Protein AF-A0A5D6W5X7-F1 (afdb_monomer_lite)

Secondary structure (DSSP, 8-state):
--THHHHHHHHHHHHHHHHHHHHHHHHHHHHHHHHHHHHHHHHHHHHHHHHHHHHHHHHHHHHHTTTS-HHHHHHHHHHHHHHHHHHHHTSPPSS-SB----EEEEEETTEEEEEEEE-B-TTSHHHHHHHHHHHHHH---S--S----TT-EEEEEEE--HHHHTT-

Organism: NCBI:txid2593411

Foldseek 3Di:
DPVVVVVVVVVVVVVCVVCVVVVVVVVVVVVLVVLLVQLVVLVQVLQVVLQVVLLVLLVVLCVPPPPDDPVVSQVVSQVVSVVSVVVSQVDQGPNLQWHFPDWDWDADPSKIKIKTKIQGRCPDPSNVVVQVVCCVPVVDPPDDPPCPPPPTDIDMDIGDDPVCVVVD

Radius of gyration: 25.32 Å; chains: 1; bounding box: 66×37×82 Å

InterPro domains:
  IPR012495 TadE-like domain [PF07811] (10-52)

pLDDT: mean 79.17, std 13.44, range [45.59, 95.56]

Structure (mmCIF, N/CA/C/O backbone):
data_AF-A0A5D6W5X7-F1
#
_entry.id   AF-A0A5D6W5X7-F1
#
loop_
_atom_site.group_PDB
_atom_site.id
_atom_site.type_symbol
_atom_site.label_atom_id
_atom_site.label_alt_id
_atom_site.label_comp_id
_atom_site.label_asym_id
_atom_site.label_entity_id
_atom_site.label_seq_id
_atom_site.pdbx_PDB_ins_code
_atom_site.Cartn_x
_atom_site.Cartn_y
_atom_site.Cartn_z
_atom_site.occupancy
_atom_site.B_iso_or_equiv
_atom_site.auth_seq_id
_atom_site.auth_comp_id
_atom_site.auth_asym_id
_atom_site.auth_atom_id
_atom_site.pdbx_PDB_model_num
ATOM 1 N N . MET A 1 1 ? 39.838 -7.935 -49.935 1.00 52.22 1 MET A N 1
ATOM 2 C CA . MET A 1 1 ? 38.785 -8.685 -49.207 1.00 52.22 1 MET A CA 1
ATOM 3 C C . MET A 1 1 ? 38.850 -8.384 -47.698 1.00 52.22 1 MET A C 1
ATOM 5 O O . MET A 1 1 ? 38.740 -9.285 -46.878 1.00 52.22 1 MET A O 1
ATOM 9 N N . THR A 1 2 ? 39.046 -7.111 -47.325 1.00 58.22 2 THR A N 1
ATOM 10 C CA . THR A 1 2 ? 39.343 -6.694 -45.934 1.00 58.22 2 THR A CA 1
ATOM 11 C C . THR A 1 2 ? 38.291 -5.716 -45.398 1.00 58.22 2 THR A C 1
ATOM 13 O O . THR A 1 2 ? 38.004 -5.724 -44.207 1.00 58.22 2 THR A O 1
ATOM 16 N N . GLU A 1 3 ? 37.619 -4.968 -46.280 1.00 55.38 3 GLU A N 1
ATOM 17 C CA . GLU A 1 3 ? 36.552 -4.024 -45.914 1.00 55.38 3 GLU A CA 1
ATOM 18 C C . GLU A 1 3 ? 35.274 -4.697 -45.385 1.00 55.38 3 GLU A C 1
ATOM 20 O O . GLU A 1 3 ? 34.635 -4.184 -44.470 1.00 55.38 3 GLU A O 1
ATOM 25 N N . MET A 1 4 ? 34.937 -5.900 -45.867 1.00 57.34 4 MET A N 1
ATOM 26 C CA . MET A 1 4 ? 33.708 -6.605 -45.460 1.00 57.34 4 MET A CA 1
ATOM 27 C C . MET A 1 4 ? 33.692 -7.014 -43.973 1.00 57.34 4 MET A C 1
ATOM 29 O O . MET A 1 4 ? 32.626 -7.115 -43.373 1.00 57.34 4 MET A O 1
ATOM 33 N N . LYS A 1 5 ? 34.863 -7.224 -43.348 1.00 57.53 5 LYS A N 1
ATOM 34 C CA . LYS A 1 5 ? 34.962 -7.635 -41.932 1.00 57.53 5 LYS A CA 1
ATOM 35 C C . LYS A 1 5 ? 34.718 -6.488 -40.943 1.00 57.53 5 LYS A C 1
ATOM 37 O O . LYS A 1 5 ? 34.356 -6.752 -39.800 1.00 57.53 5 LYS A O 1
ATOM 42 N N . LEU A 1 6 ? 34.915 -5.231 -41.355 1.00 56.28 6 LEU A N 1
ATOM 43 C CA . LEU A 1 6 ? 34.723 -4.061 -40.487 1.00 56.28 6 LEU A CA 1
ATOM 44 C C . LEU A 1 6 ? 33.234 -3.724 -40.301 1.00 56.28 6 LEU A C 1
ATOM 46 O O . LEU A 1 6 ? 32.831 -3.362 -39.198 1.00 56.28 6 LEU A O 1
ATOM 50 N N . MET A 1 7 ? 32.404 -3.932 -41.330 1.00 58.28 7 MET A N 1
ATOM 51 C CA . MET A 1 7 ? 30.954 -3.692 -41.256 1.00 58.28 7 MET A CA 1
ATOM 52 C C . MET A 1 7 ? 30.219 -4.677 -40.329 1.00 58.28 7 MET A C 1
ATOM 54 O O . MET A 1 7 ? 29.287 -4.277 -39.635 1.00 58.28 7 MET A O 1
ATOM 58 N N . GLN A 1 8 ? 30.671 -5.934 -40.229 1.00 62.81 8 GLN A N 1
ATOM 59 C CA . GLN A 1 8 ? 30.061 -6.932 -39.333 1.00 62.81 8 GLN A CA 1
ATOM 60 C C . GLN A 1 8 ? 30.206 -6.592 -37.840 1.00 62.81 8 GLN A C 1
ATOM 62 O O . GLN A 1 8 ? 29.334 -6.936 -37.049 1.00 62.81 8 GLN A O 1
ATOM 67 N N . LYS A 1 9 ? 31.273 -5.886 -37.433 1.00 63.88 9 LYS A N 1
ATOM 68 C CA . LYS A 1 9 ? 31.479 -5.495 -36.024 1.00 63.88 9 LYS A CA 1
ATOM 69 C C . LYS A 1 9 ? 30.501 -4.412 -35.555 1.00 63.88 9 LYS A C 1
ATOM 71 O O . LYS A 1 9 ? 30.099 -4.427 -34.396 1.00 63.88 9 LYS A O 1
ATOM 76 N N . GLY A 1 10 ? 30.124 -3.485 -36.438 1.00 69.50 10 GLY A N 1
ATOM 77 C CA . GLY A 1 10 ? 29.128 -2.447 -36.142 1.00 69.50 10 GLY A CA 1
ATOM 78 C C . GLY A 1 10 ? 27.693 -2.974 -36.179 1.00 69.50 10 GLY A C 1
ATOM 79 O O . GLY A 1 10 ? 26.841 -2.492 -35.438 1.00 69.50 10 GLY A O 1
ATOM 80 N N . GLN A 1 11 ? 27.435 -4.008 -36.983 1.00 79.94 11 GLN A N 1
ATOM 81 C CA . GLN A 1 11 ? 26.106 -4.598 -37.136 1.00 79.94 11 GLN A CA 1
ATOM 82 C C . GLN A 1 11 ? 25.566 -5.189 -35.825 1.00 79.94 11 GLN A C 1
ATOM 84 O O . GLN A 1 11 ? 24.434 -4.893 -35.453 1.00 79.94 11 GLN A O 1
ATOM 89 N N . SER A 1 12 ? 26.378 -5.939 -35.071 1.00 80.69 12 SER A N 1
ATOM 90 C CA . SER A 1 12 ? 25.941 -6.496 -33.780 1.00 80.69 12 SER A CA 1
ATOM 91 C C . SER A 1 12 ? 25.607 -5.417 -32.744 1.00 80.69 12 SER A C 1
ATOM 93 O O . SER A 1 12 ? 24.735 -5.618 -31.902 1.00 80.69 12 SER A O 1
ATOM 95 N N . MET A 1 13 ? 26.265 -4.255 -32.809 1.00 84.75 13 MET A N 1
ATOM 96 C CA . MET A 1 13 ? 25.945 -3.119 -31.940 1.00 84.75 13 MET A CA 1
ATOM 97 C C . MET A 1 13 ? 24.583 -2.515 -32.301 1.00 84.75 13 MET A C 1
ATOM 99 O O . MET A 1 13 ? 23.803 -2.205 -31.407 1.00 84.75 13 MET A O 1
ATOM 103 N N . VAL A 1 14 ? 24.269 -2.415 -33.597 1.00 84.75 14 VAL A N 1
ATOM 104 C CA . VAL A 1 14 ? 22.966 -1.936 -34.085 1.00 84.75 14 VAL A CA 1
ATOM 105 C C . VAL A 1 14 ? 21.843 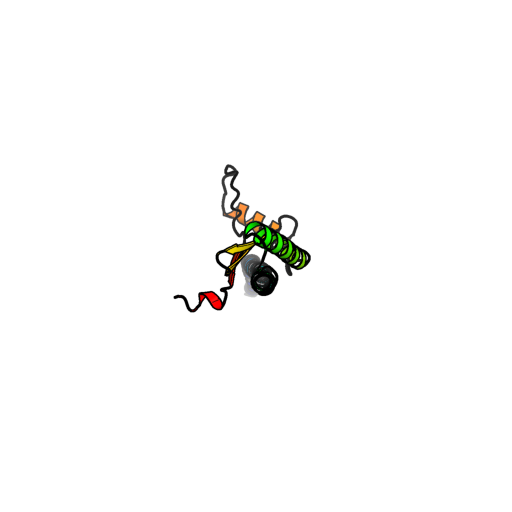-2.912 -33.720 1.00 84.75 14 VAL A C 1
ATOM 107 O O . VAL A 1 14 ? 20.807 -2.483 -33.218 1.00 84.75 14 VAL A O 1
ATOM 110 N N . GLU A 1 15 ? 22.054 -4.218 -33.897 1.00 85.62 15 GLU A N 1
ATOM 111 C CA . GLU A 1 15 ? 21.088 -5.253 -33.495 1.00 85.62 15 GLU A CA 1
ATOM 112 C C . GLU A 1 15 ? 20.827 -5.219 -31.979 1.00 85.62 15 GLU A C 1
ATOM 114 O O . GLU A 1 15 ? 19.678 -5.294 -31.535 1.00 85.62 15 GLU A O 1
ATOM 119 N N . PHE A 1 16 ? 21.873 -5.003 -31.173 1.00 87.69 16 PHE A N 1
ATOM 120 C CA . PHE A 1 16 ? 21.730 -4.829 -29.730 1.00 87.69 16 PHE A CA 1
ATOM 121 C C . PHE A 1 16 ? 20.989 -3.535 -29.359 1.00 87.69 16 PHE A C 1
ATOM 123 O O . PHE A 1 16 ? 20.153 -3.543 -28.460 1.00 87.69 16 PHE A O 1
ATOM 130 N N . SER A 1 17 ? 21.224 -2.421 -30.054 1.00 89.94 17 SER A N 1
ATOM 131 C CA . SER A 1 17 ? 20.498 -1.172 -29.790 1.00 89.94 17 SER A CA 1
ATOM 132 C C . SER A 1 17 ? 18.990 -1.293 -30.018 1.00 89.94 17 SER A C 1
ATOM 134 O O . SER A 1 17 ? 18.232 -0.581 -29.365 1.00 89.94 17 SER A O 1
ATOM 136 N N . VAL A 1 18 ? 18.546 -2.201 -30.893 1.00 90.00 18 VAL A N 1
ATOM 137 C CA . VAL A 1 18 ? 17.116 -2.465 -31.110 1.00 90.00 18 VAL A CA 1
ATOM 138 C C . VAL A 1 18 ? 16.526 -3.324 -29.989 1.00 90.00 18 VAL A C 1
ATOM 140 O O . VAL A 1 18 ? 15.417 -3.038 -29.545 1.00 90.00 18 VAL A O 1
ATOM 143 N N . ILE A 1 19 ? 17.244 -4.337 -29.486 1.00 92.81 19 ILE A N 1
ATOM 144 C CA . ILE A 1 19 ? 16.744 -5.197 -28.393 1.00 92.81 19 ILE A CA 1
ATOM 145 C C . ILE A 1 19 ? 16.808 -4.503 -27.023 1.00 92.81 19 ILE A C 1
ATOM 147 O O . ILE A 1 19 ? 15.965 -4.735 -26.156 1.00 92.81 19 ILE A O 1
ATOM 151 N N . PHE A 1 20 ? 17.795 -3.629 -26.829 1.00 91.94 20 PHE A N 1
ATOM 152 C CA . PHE A 1 20 ? 18.068 -2.949 -25.568 1.00 91.94 20 PHE A CA 1
ATOM 153 C C . PHE A 1 20 ? 16.871 -2.186 -24.966 1.00 91.94 20 PHE A C 1
ATOM 155 O O . PHE A 1 20 ? 16.610 -2.388 -23.780 1.00 91.94 20 PHE A O 1
ATOM 162 N N . PRO A 1 21 ? 16.094 -1.365 -25.705 1.00 91.69 21 PRO A N 1
ATOM 163 C CA . PRO A 1 21 ? 14.924 -0.690 -25.139 1.00 91.69 21 PRO A CA 1
ATOM 164 C C . PRO A 1 21 ? 13.850 -1.668 -24.647 1.00 91.69 21 PRO A C 1
ATOM 166 O O . PRO A 1 21 ? 13.241 -1.420 -23.609 1.00 91.69 21 PRO A O 1
ATOM 169 N N . PHE A 1 22 ? 13.649 -2.802 -25.326 1.00 91.44 22 PHE A N 1
ATOM 170 C CA . PHE A 1 22 ? 12.706 -3.834 -24.877 1.00 91.44 22 PHE A CA 1
ATOM 171 C C . PHE A 1 22 ? 13.206 -4.559 -23.630 1.00 91.44 22 PHE A C 1
ATOM 173 O O . PHE A 1 22 ? 12.431 -4.824 -22.712 1.00 91.44 22 PHE A O 1
ATOM 180 N N . PHE A 1 23 ? 14.508 -4.840 -23.567 1.00 93.12 23 PHE A N 1
ATOM 181 C CA . PHE A 1 23 ? 15.125 -5.400 -22.371 1.00 93.12 23 PHE A CA 1
ATOM 182 C C . PHE A 1 23 ? 14.987 -4.448 -21.176 1.00 93.12 23 PHE A C 1
ATOM 184 O O . PHE A 1 23 ? 14.582 -4.863 -20.093 1.00 93.12 23 PHE A O 1
ATOM 191 N N . LEU A 1 24 ? 15.255 -3.158 -21.379 1.00 93.75 24 LEU A N 1
ATOM 192 C CA . LEU A 1 24 ? 15.130 -2.148 -20.335 1.00 93.75 24 LEU A CA 1
ATOM 193 C C . LEU A 1 24 ? 13.671 -1.978 -19.892 1.00 93.75 24 LEU A C 1
ATOM 195 O O . LEU A 1 24 ? 13.408 -1.901 -18.695 1.00 93.75 24 LEU A O 1
ATOM 199 N N . PHE A 1 25 ? 12.720 -2.012 -20.828 1.00 90.75 25 PHE A N 1
ATOM 200 C CA . PHE A 1 25 ? 11.291 -2.043 -20.517 1.00 90.75 25 PHE A CA 1
ATOM 201 C C . PHE A 1 25 ? 10.920 -3.244 -19.635 1.00 90.75 25 PHE A C 1
ATOM 203 O O . PHE A 1 25 ? 10.226 -3.069 -18.637 1.00 90.75 25 PHE A O 1
ATOM 210 N N . LEU A 1 26 ? 11.424 -4.443 -19.946 1.00 93.62 26 LEU A N 1
ATOM 211 C CA . LEU A 1 26 ? 11.186 -5.644 -19.143 1.00 93.62 26 LEU A CA 1
ATOM 212 C C . LEU A 1 26 ? 11.749 -5.498 -17.719 1.00 93.62 26 LEU A C 1
ATOM 214 O O . LEU A 1 26 ? 11.056 -5.794 -16.747 1.00 93.62 26 LEU A O 1
ATOM 218 N N . VAL A 1 27 ? 12.987 -5.013 -17.586 1.00 95.56 27 VAL A N 1
ATOM 219 C CA . VAL A 1 27 ? 13.622 -4.794 -16.276 1.00 95.56 27 VAL A CA 1
ATOM 220 C C . VAL A 1 27 ? 12.834 -3.775 -15.452 1.00 95.56 27 VAL A C 1
ATOM 222 O O . VAL A 1 27 ? 12.563 -4.016 -14.275 1.00 95.56 27 VAL A O 1
ATOM 225 N N . LEU A 1 28 ? 12.415 -2.665 -16.067 1.00 92.31 28 LEU A N 1
ATOM 226 C CA . LEU A 1 28 ? 11.578 -1.669 -15.402 1.00 92.31 28 LEU A CA 1
ATOM 227 C C . LEU A 1 28 ? 10.225 -2.259 -15.002 1.00 92.31 28 LEU A C 1
ATOM 229 O O . LEU A 1 28 ? 9.811 -2.074 -13.864 1.00 92.31 28 LEU A O 1
ATOM 233 N N . ALA A 1 29 ? 9.561 -3.022 -15.869 1.00 90.62 29 ALA A N 1
ATOM 234 C CA . ALA A 1 29 ? 8.283 -3.649 -15.541 1.00 90.62 29 ALA A CA 1
ATOM 235 C C . ALA A 1 29 ? 8.386 -4.546 -14.294 1.00 90.62 29 ALA A C 1
ATOM 237 O O . ALA A 1 29 ? 7.558 -4.440 -13.388 1.00 90.62 29 ALA A O 1
ATOM 238 N N . VAL A 1 30 ? 9.436 -5.369 -14.199 1.00 94.81 30 VAL A N 1
ATOM 239 C CA . VAL A 1 30 ? 9.682 -6.215 -13.018 1.00 94.81 30 VAL A CA 1
ATOM 240 C C . VAL A 1 30 ? 9.981 -5.373 -11.773 1.00 94.81 30 VAL A C 1
ATOM 242 O O . VAL A 1 30 ? 9.482 -5.686 -10.691 1.00 94.81 30 VAL A O 1
ATOM 245 N N . ALA A 1 31 ? 10.753 -4.291 -11.903 1.00 93.81 31 ALA A N 1
ATOM 246 C CA . ALA A 1 31 ? 11.058 -3.400 -10.784 1.00 93.81 31 ALA A CA 1
ATOM 247 C C . ALA A 1 31 ? 9.799 -2.697 -10.247 1.00 93.81 31 ALA A C 1
ATOM 249 O O . ALA A 1 31 ? 9.540 -2.729 -9.045 1.00 93.81 31 ALA A O 1
ATOM 250 N N . TYR A 1 32 ? 8.973 -2.133 -11.132 1.00 91.19 32 TYR A N 1
ATOM 251 C CA . TYR A 1 32 ? 7.702 -1.498 -10.770 1.00 91.19 32 TYR A CA 1
ATOM 252 C C . TYR A 1 32 ? 6.728 -2.495 -10.139 1.00 91.19 32 TYR A C 1
ATOM 254 O O . TYR A 1 32 ? 6.098 -2.181 -9.130 1.00 91.19 32 TYR A O 1
ATOM 262 N N . PHE A 1 33 ? 6.649 -3.714 -10.679 1.00 91.12 33 PHE A N 1
ATOM 263 C CA . PHE A 1 33 ? 5.858 -4.780 -10.073 1.00 91.12 33 PHE A CA 1
ATOM 264 C C . PHE A 1 33 ? 6.360 -5.136 -8.668 1.00 91.12 33 PHE A C 1
ATOM 266 O O . PHE A 1 33 ? 5.558 -5.302 -7.754 1.00 91.12 33 PHE A O 1
ATOM 273 N N . SER A 1 34 ? 7.678 -5.194 -8.465 1.00 94.12 34 SER A N 1
ATOM 274 C CA . SER A 1 34 ? 8.273 -5.483 -7.154 1.00 94.12 34 SER A CA 1
ATOM 275 C C . SER A 1 34 ? 7.951 -4.399 -6.123 1.00 94.12 34 SER A C 1
ATOM 277 O O . SER A 1 34 ? 7.635 -4.726 -4.982 1.00 94.12 34 SER A O 1
ATOM 279 N N . PHE A 1 35 ? 7.972 -3.122 -6.518 1.00 93.31 35 PHE A N 1
ATOM 280 C CA . PHE A 1 35 ? 7.548 -2.014 -5.658 1.00 93.31 35 PHE A CA 1
ATOM 281 C C . PHE A 1 35 ? 6.063 -2.118 -5.296 1.00 93.31 35 PHE A C 1
ATOM 283 O O . PHE A 1 35 ? 5.718 -2.176 -4.118 1.00 93.31 35 PHE A O 1
ATOM 290 N N . ALA A 1 36 ? 5.192 -2.278 -6.295 1.00 91.06 36 ALA A N 1
ATOM 291 C CA . ALA A 1 36 ? 3.762 -2.475 -6.071 1.00 91.06 36 ALA A CA 1
ATOM 292 C C . ALA A 1 36 ? 3.477 -3.672 -5.139 1.00 91.06 36 ALA A C 1
ATOM 294 O O . ALA A 1 36 ? 2.604 -3.609 -4.271 1.00 91.06 36 ALA A O 1
ATOM 295 N N . PHE A 1 37 ? 4.240 -4.756 -5.292 1.00 92.81 37 PHE A N 1
ATOM 296 C CA . PHE A 1 37 ? 4.133 -5.945 -4.456 1.00 92.81 37 PHE A CA 1
ATOM 297 C C . PHE A 1 37 ? 4.638 -5.720 -3.022 1.00 92.81 37 PHE A C 1
ATOM 299 O O . PHE A 1 37 ? 4.057 -6.260 -2.080 1.00 92.81 37 PHE A O 1
ATOM 306 N N . ALA A 1 38 ? 5.675 -4.903 -2.822 1.00 93.44 38 ALA A N 1
ATOM 307 C CA . ALA A 1 38 ? 6.160 -4.546 -1.489 1.00 93.44 38 ALA A CA 1
ATOM 308 C C . ALA A 1 38 ? 5.090 -3.793 -0.680 1.00 93.44 38 ALA A C 1
ATOM 310 O O . ALA A 1 38 ? 4.824 -4.157 0.469 1.00 93.44 38 ALA A O 1
ATOM 311 N N . ASP A 1 39 ? 4.420 -2.814 -1.296 1.00 92.31 39 ASP A N 1
ATOM 312 C CA . ASP A 1 39 ? 3.294 -2.104 -0.675 1.00 92.31 39 ASP A CA 1
ATOM 313 C C . ASP A 1 39 ? 2.137 -3.066 -0.367 1.00 92.31 39 ASP A C 1
ATOM 315 O O . ASP A 1 39 ? 1.574 -3.030 0.727 1.00 92.31 39 ASP A O 1
ATOM 319 N N . TYR A 1 40 ? 1.817 -3.987 -1.284 1.00 91.94 40 TYR A N 1
ATOM 320 C CA . TYR A 1 40 ? 0.799 -5.020 -1.058 1.00 91.94 40 TYR A CA 1
ATOM 321 C C . TYR A 1 40 ? 1.105 -5.896 0.170 1.00 91.94 40 TYR A C 1
ATOM 323 O O . TYR A 1 40 ? 0.221 -6.148 1.000 1.00 91.94 40 TYR A O 1
ATOM 331 N N . LEU A 1 41 ? 2.355 -6.347 0.320 1.00 94.06 41 LEU A N 1
ATOM 332 C CA . LEU A 1 41 ? 2.779 -7.126 1.485 1.00 94.06 41 LEU A CA 1
ATOM 333 C C . LEU A 1 41 ? 2.657 -6.310 2.772 1.00 94.06 41 LEU A C 1
ATOM 335 O O . LEU A 1 41 ? 2.120 -6.809 3.761 1.00 94.06 41 LEU A O 1
ATOM 339 N N . GLN A 1 42 ? 3.095 -5.050 2.759 1.00 93.62 42 GLN A N 1
ATOM 340 C CA . GLN A 1 42 ? 2.987 -4.168 3.919 1.00 93.62 42 GLN A CA 1
ATOM 341 C C . GLN A 1 42 ? 1.528 -3.940 4.326 1.00 93.62 42 GLN A C 1
ATOM 343 O O . GLN A 1 42 ? 1.193 -4.092 5.500 1.00 93.62 42 GLN A O 1
ATOM 348 N N . LEU A 1 43 ? 0.641 -3.654 3.371 1.00 92.31 43 LEU A N 1
ATOM 349 C CA . LEU A 1 43 ? -0.794 -3.504 3.619 1.00 92.31 43 LEU A CA 1
ATOM 350 C C . LEU A 1 43 ? -1.408 -4.787 4.195 1.00 92.31 43 LEU A C 1
ATOM 352 O O . LEU A 1 43 ? -2.255 -4.726 5.086 1.00 92.31 43 LEU A O 1
ATOM 356 N N . THR A 1 44 ? -0.954 -5.955 3.734 1.00 92.69 44 THR A N 1
ATOM 357 C CA . THR A 1 44 ? -1.395 -7.256 4.259 1.00 92.69 44 THR A CA 1
ATOM 358 C C . THR A 1 44 ? -0.940 -7.459 5.704 1.00 92.69 44 THR A C 1
ATOM 360 O O . THR A 1 44 ? -1.728 -7.896 6.548 1.00 92.69 44 THR A O 1
ATOM 363 N N . TYR A 1 45 ? 0.307 -7.104 6.023 1.00 93.00 45 TYR A N 1
ATOM 364 C CA . TYR A 1 45 ? 0.804 -7.142 7.397 1.00 93.00 45 TYR A CA 1
ATOM 365 C C . TYR A 1 45 ? 0.030 -6.181 8.300 1.00 93.00 45 TYR A C 1
ATOM 367 O O . TYR A 1 45 ? -0.424 -6.602 9.361 1.00 93.00 45 TYR A O 1
ATOM 375 N N . ILE A 1 46 ? -0.229 -4.952 7.844 1.00 92.12 46 ILE A N 1
ATOM 376 C CA . ILE A 1 46 ? -1.060 -3.979 8.565 1.00 92.12 46 ILE A CA 1
ATOM 377 C C . ILE A 1 46 ? -2.469 -4.534 8.799 1.00 92.12 46 ILE A C 1
ATOM 379 O O . ILE A 1 46 ? -2.979 -4.445 9.916 1.00 92.12 46 ILE A O 1
ATOM 383 N N . ALA A 1 47 ? -3.104 -5.145 7.793 1.00 91.38 47 ALA A N 1
ATOM 384 C CA . ALA A 1 47 ? -4.439 -5.731 7.934 1.00 91.38 47 ALA A CA 1
ATOM 385 C C . ALA A 1 47 ? -4.483 -6.796 9.034 1.00 91.38 47 ALA A C 1
ATOM 387 O O . ALA A 1 47 ? -5.369 -6.788 9.886 1.00 91.38 47 ALA A O 1
ATOM 388 N N . ARG A 1 48 ? -3.506 -7.702 9.034 1.00 90.88 48 ARG A N 1
ATOM 389 C CA . ARG A 1 48 ? -3.421 -8.800 9.998 1.00 90.88 48 ARG A CA 1
ATOM 390 C C . ARG A 1 48 ? -3.064 -8.311 11.403 1.00 90.88 48 ARG A C 1
ATOM 392 O O . ARG A 1 48 ? -3.681 -8.745 12.375 1.00 90.88 48 ARG A O 1
ATOM 399 N N . ASP A 1 49 ? -2.094 -7.411 11.522 1.00 92.31 49 ASP A N 1
ATOM 400 C CA . ASP A 1 49 ? -1.624 -6.915 12.816 1.00 92.31 49 ASP A CA 1
ATOM 401 C C . ASP A 1 49 ? -2.692 -6.029 13.476 1.00 92.31 49 ASP A C 1
ATOM 403 O O . ASP A 1 49 ? -2.994 -6.196 14.660 1.00 92.31 49 ASP A O 1
ATOM 407 N N . SER A 1 50 ? -3.362 -5.179 12.691 1.00 90.56 50 SER A N 1
ATOM 408 C CA . SER A 1 50 ? -4.504 -4.394 13.167 1.00 90.56 50 SER A CA 1
ATOM 409 C C . SER A 1 50 ? -5.709 -5.258 13.538 1.00 90.56 50 SER A C 1
ATOM 411 O O . SER A 1 50 ? -6.374 -4.965 14.530 1.00 90.56 50 SER A O 1
ATOM 413 N N . ALA A 1 51 ? -5.973 -6.352 12.813 1.00 89.06 51 ALA A N 1
ATOM 414 C CA . ALA A 1 51 ? -7.019 -7.303 13.182 1.00 89.06 51 ALA A CA 1
ATOM 415 C C . ALA A 1 51 ? -6.729 -7.968 14.531 1.00 89.06 51 ALA A C 1
ATOM 417 O O . ALA A 1 51 ? -7.632 -8.095 15.358 1.00 89.06 51 ALA A O 1
ATOM 418 N N . ARG A 1 52 ? -5.468 -8.338 14.782 1.00 89.00 52 ARG A N 1
ATOM 419 C CA . ARG A 1 52 ? -5.031 -8.901 16.065 1.00 89.00 52 ARG A CA 1
ATOM 420 C C . ARG A 1 52 ? -5.203 -7.906 17.208 1.00 89.00 52 ARG A C 1
ATOM 422 O O . ARG A 1 52 ? -5.740 -8.270 18.252 1.00 89.00 52 ARG A O 1
ATOM 429 N N . GLU A 1 53 ? -4.786 -6.658 17.018 1.00 89.31 53 GLU A N 1
ATOM 430 C CA . GLU A 1 53 ? -4.966 -5.602 18.021 1.00 89.31 53 GLU A CA 1
ATOM 431 C C . GLU A 1 53 ? -6.463 -5.341 18.2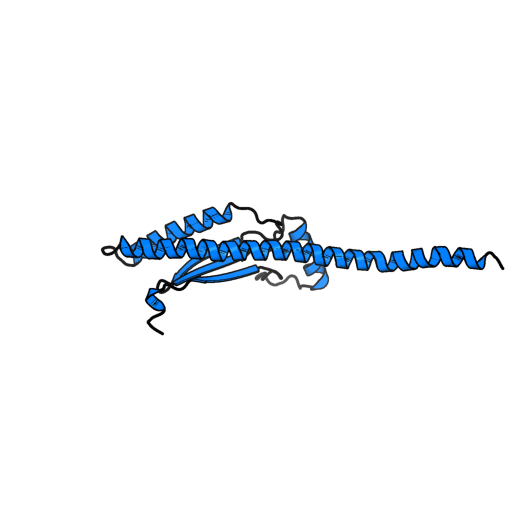87 1.00 89.31 53 GLU A C 1
ATOM 433 O O . GLU A 1 53 ? -6.902 -5.278 19.438 1.00 89.31 53 GLU A O 1
ATOM 438 N N . ALA A 1 54 ? -7.282 -5.305 17.234 1.00 86.75 54 ALA A N 1
ATOM 439 C CA . ALA A 1 54 ? -8.727 -5.134 17.336 1.00 86.75 54 ALA A CA 1
ATOM 440 C C . ALA A 1 54 ? -9.448 -6.325 18.003 1.00 86.75 54 ALA A C 1
ATOM 442 O O . ALA A 1 54 ? -10.431 -6.112 18.720 1.00 86.75 54 ALA A O 1
ATOM 443 N N . ALA A 1 55 ? -8.958 -7.556 17.833 1.00 84.56 55 ALA A N 1
ATOM 444 C CA . ALA A 1 55 ? -9.484 -8.740 18.518 1.00 84.56 55 ALA A CA 1
ATOM 445 C C . ALA A 1 55 ? -9.203 -8.704 20.032 1.00 84.56 55 ALA A C 1
ATOM 447 O O . ALA A 1 55 ? -10.058 -9.043 20.846 1.00 84.56 55 ALA A O 1
ATOM 448 N N . ILE A 1 56 ? -8.042 -8.200 20.453 1.00 84.19 56 ILE A N 1
ATOM 449 C CA . ILE A 1 56 ? -7.748 -8.003 21.884 1.00 84.19 56 ILE A CA 1
ATOM 450 C C . ILE A 1 56 ? -8.684 -6.938 22.484 1.00 84.19 56 ILE A C 1
ATOM 452 O O . ILE A 1 56 ? -9.188 -7.070 23.608 1.00 84.19 56 ILE A O 1
ATOM 456 N N . VAL A 1 57 ? -8.972 -5.881 21.720 1.00 82.31 57 VAL A N 1
ATOM 457 C CA . VAL A 1 57 ? -9.929 -4.843 22.119 1.00 82.31 57 VAL A CA 1
ATOM 458 C C . VAL A 1 57 ? -11.354 -5.389 22.238 1.00 82.31 57 VAL A C 1
ATOM 460 O O . VAL A 1 57 ? -12.056 -5.004 23.179 1.00 82.31 57 VAL A O 1
ATOM 463 N N . SER A 1 58 ? -11.796 -6.281 21.344 1.00 73.81 58 SER A N 1
ATOM 464 C CA . SER A 1 58 ? -13.139 -6.872 21.435 1.00 73.81 58 SER A CA 1
ATOM 465 C C . SER A 1 58 ? -13.283 -7.734 22.693 1.00 73.81 58 SER A C 1
ATOM 467 O O . SER A 1 58 ? -14.235 -7.535 23.451 1.00 73.81 58 SER A O 1
ATOM 469 N N . VAL A 1 59 ? -12.294 -8.583 22.995 1.00 69.94 59 VAL A N 1
ATOM 470 C CA . VAL A 1 59 ? -12.277 -9.441 24.195 1.00 69.94 59 VAL A CA 1
ATOM 471 C C . VAL A 1 59 ? -12.249 -8.618 25.487 1.00 69.94 59 VAL A C 1
ATOM 473 O O . VAL A 1 59 ? -13.086 -8.809 26.371 1.00 69.94 59 VAL A O 1
ATOM 476 N N . SER A 1 60 ? -11.339 -7.647 25.602 1.00 66.81 60 SER A N 1
ATOM 477 C CA . SER A 1 60 ? -11.234 -6.793 26.799 1.00 66.81 60 SER A CA 1
ATOM 478 C C . SER A 1 60 ? -12.477 -5.922 27.019 1.00 66.81 60 SER A C 1
ATOM 480 O O . SER A 1 60 ? -12.868 -5.648 28.158 1.00 66.81 60 SER A O 1
ATOM 482 N N . SER A 1 61 ? -13.140 -5.509 25.937 1.00 66.00 61 SER A N 1
ATOM 483 C CA . SER A 1 61 ? -14.384 -4.742 26.012 1.00 66.00 61 SER A CA 1
ATOM 484 C C . SER A 1 61 ? -15.593 -5.619 26.361 1.00 66.00 61 SER A C 1
ATOM 486 O O . SER A 1 61 ? -16.542 -5.094 26.937 1.00 66.00 61 SER A O 1
ATOM 488 N N . GLN A 1 62 ? -15.578 -6.930 26.085 1.00 63.41 62 GLN A N 1
ATOM 489 C CA . GLN A 1 62 ? -16.608 -7.854 26.584 1.00 63.41 62 GLN A CA 1
ATOM 490 C C . GLN A 1 62 ? -16.533 -8.022 28.109 1.00 63.41 62 GLN A C 1
ATOM 492 O O . GLN A 1 62 ? -17.562 -7.964 28.781 1.00 63.41 62 GLN A O 1
ATOM 497 N N . VAL A 1 63 ? -15.327 -8.193 28.664 1.00 62.03 63 VAL A N 1
ATOM 498 C CA . VAL A 1 63 ? -15.127 -8.438 30.107 1.00 62.03 63 VAL A CA 1
ATOM 499 C C . VAL A 1 63 ? -15.559 -7.234 30.954 1.00 62.03 63 VAL A C 1
ATOM 501 O O . VAL A 1 63 ? -16.235 -7.397 31.966 1.00 62.03 63 VAL A O 1
ATOM 504 N N . ASN A 1 64 ? -15.230 -6.016 30.515 1.00 62.50 64 ASN A N 1
ATOM 505 C CA . ASN A 1 64 ? -15.435 -4.795 31.304 1.00 62.50 64 ASN A CA 1
ATOM 506 C C . ASN A 1 64 ? -16.842 -4.177 31.197 1.00 62.50 64 ASN A C 1
ATOM 508 O O . ASN A 1 64 ? -17.159 -3.253 31.942 1.00 62.50 64 ASN A O 1
ATOM 512 N N . ASN A 1 65 ? -17.692 -4.645 30.275 1.00 60.88 65 ASN A N 1
ATOM 513 C CA . ASN A 1 65 ? -18.969 -3.993 29.957 1.00 60.88 65 ASN A CA 1
ATOM 514 C C . ASN A 1 65 ? -20.205 -4.854 30.247 1.00 60.88 65 ASN A C 1
ATOM 516 O O . ASN A 1 65 ? -21.234 -4.670 29.601 1.00 60.88 65 ASN A O 1
ATOM 520 N N . LYS A 1 66 ? -20.152 -5.781 31.211 1.00 60.84 66 LYS A N 1
ATOM 521 C CA . LYS A 1 66 ? -21.272 -6.700 31.503 1.00 60.84 66 LYS A CA 1
ATOM 522 C C . LYS A 1 66 ? -22.618 -5.992 31.777 1.00 60.84 66 LYS A C 1
ATOM 524 O O . LYS A 1 66 ? -23.662 -6.591 31.557 1.00 60.84 66 LYS A O 1
ATOM 529 N N . THR A 1 67 ? -22.593 -4.724 32.190 1.00 60.72 67 THR A N 1
ATOM 530 C CA . THR A 1 67 ? -23.756 -3.905 32.580 1.00 60.72 67 THR A CA 1
ATOM 531 C C . THR A 1 67 ? -24.220 -2.853 31.558 1.00 60.72 67 THR A C 1
ATOM 533 O O . THR A 1 67 ? -25.226 -2.199 31.816 1.00 60.72 67 THR A O 1
ATOM 536 N N . ARG A 1 68 ? -23.541 -2.664 30.414 1.00 64.31 68 ARG A N 1
ATOM 537 C CA . ARG A 1 68 ? -23.911 -1.642 29.402 1.00 64.31 68 ARG A CA 1
ATOM 538 C C . ARG A 1 68 ? -24.833 -2.194 28.306 1.00 64.31 68 ARG A C 1
ATOM 540 O O . ARG A 1 68 ? -24.775 -3.385 27.994 1.00 64.31 68 ARG A O 1
ATOM 547 N N . THR A 1 69 ? -25.641 -1.333 27.689 1.00 70.31 69 THR A N 1
ATOM 548 C CA . THR A 1 69 ? -26.450 -1.648 26.494 1.00 70.31 69 THR A CA 1
ATOM 549 C C . THR A 1 69 ? -25.559 -1.979 25.291 1.00 70.31 69 THR A C 1
ATOM 551 O O . THR A 1 69 ? -24.451 -1.456 25.153 1.00 70.31 69 THR A O 1
ATOM 554 N N . GLU A 1 70 ? -26.036 -2.841 24.386 1.00 71.81 70 GLU A N 1
ATOM 555 C CA . GLU A 1 70 ? -25.262 -3.298 23.214 1.00 71.81 70 GLU A CA 1
ATOM 556 C C . GLU A 1 70 ? -24.789 -2.149 22.306 1.00 71.81 70 GLU A C 1
ATOM 558 O O . GLU A 1 70 ? -23.672 -2.183 21.787 1.00 71.81 70 GLU A O 1
ATOM 563 N N . ASN A 1 71 ? -25.582 -1.080 22.200 1.00 72.62 71 ASN A N 1
ATOM 564 C CA . ASN A 1 71 ? -25.236 0.106 21.415 1.00 72.62 71 ASN A CA 1
ATOM 565 C C . ASN A 1 71 ? -24.038 0.875 22.000 1.00 72.62 71 ASN A C 1
ATOM 567 O O . ASN A 1 71 ? -23.152 1.299 21.259 1.00 72.62 71 ASN A O 1
ATOM 571 N N . GLU A 1 72 ? -23.964 1.015 23.326 1.00 73.62 72 GLU A N 1
ATOM 572 C CA . GLU A 1 72 ? -22.859 1.709 24.003 1.00 73.62 72 GLU A CA 1
ATOM 573 C C . GLU A 1 72 ? -21.561 0.900 23.924 1.00 73.62 72 GLU A C 1
ATOM 575 O O . GLU A 1 72 ? -20.481 1.450 23.692 1.00 73.62 72 GLU A O 1
ATOM 580 N N . LYS A 1 73 ? -21.668 -0.431 24.055 1.00 73.94 73 LYS A N 1
ATOM 581 C CA . LYS A 1 73 ? -20.543 -1.354 23.846 1.00 73.94 73 LYS A CA 1
ATOM 582 C C . LYS A 1 73 ? -19.983 -1.216 22.435 1.00 73.94 73 LYS A C 1
ATOM 584 O O . LYS A 1 73 ? -18.767 -1.168 22.264 1.00 73.94 73 LYS A O 1
ATOM 589 N N . GLN A 1 74 ? -20.862 -1.146 21.436 1.00 74.88 74 GLN A N 1
ATOM 590 C CA . GLN A 1 74 ? -20.469 -1.022 20.039 1.00 74.88 74 GLN A CA 1
ATOM 591 C C . GLN A 1 74 ? -19.766 0.310 19.756 1.00 74.88 74 GLN A C 1
ATOM 593 O O . GLN A 1 74 ? -18.678 0.307 19.184 1.00 74.88 74 GLN A O 1
ATOM 598 N N . GLN A 1 75 ? -20.313 1.428 20.236 1.00 78.19 75 GLN A N 1
ATOM 599 C CA . GLN A 1 75 ? -19.701 2.748 20.052 1.00 78.19 75 GLN A CA 1
ATOM 600 C C . GLN A 1 75 ? -18.314 2.851 20.704 1.00 78.19 75 GLN A C 1
ATOM 602 O O . GLN A 1 75 ? -17.376 3.370 20.096 1.00 78.19 75 GLN A O 1
ATOM 607 N N . ALA A 1 76 ? -18.144 2.304 21.913 1.00 77.44 76 ALA A N 1
ATOM 608 C CA . ALA A 1 76 ? -16.848 2.285 22.592 1.00 77.44 76 ALA A CA 1
ATOM 609 C C . ALA A 1 76 ? -15.801 1.425 21.854 1.00 77.44 76 ALA A C 1
ATOM 611 O O . ALA A 1 76 ? -14.618 1.774 21.836 1.00 77.44 76 ALA A O 1
ATOM 612 N N . ARG A 1 77 ? -16.220 0.318 21.221 1.00 78.38 77 ARG A N 1
ATOM 613 C CA . ARG A 1 77 ? -15.349 -0.514 20.370 1.00 78.38 77 ARG A CA 1
ATOM 614 C C . ARG A 1 77 ? -14.931 0.228 19.105 1.00 78.38 77 ARG A C 1
ATOM 616 O O . ARG A 1 77 ? -13.748 0.257 18.784 1.00 78.38 77 ARG A O 1
ATOM 623 N N . GLU A 1 78 ? -15.875 0.871 18.426 1.00 81.12 78 GLU A N 1
ATOM 624 C CA . GLU A 1 78 ? -15.611 1.622 17.196 1.00 81.12 78 GLU A CA 1
ATOM 625 C C . GLU A 1 78 ? -14.659 2.803 17.417 1.00 81.12 78 GLU A C 1
ATOM 627 O O . GLU A 1 78 ? -13.807 3.067 16.568 1.00 81.12 78 GLU A O 1
ATOM 632 N N . ALA A 1 79 ? -14.745 3.484 18.565 1.00 83.44 79 ALA A N 1
ATOM 633 C CA . ALA A 1 79 ? -13.797 4.537 18.929 1.00 83.44 79 ALA A CA 1
ATOM 634 C C . ALA A 1 79 ? -12.358 4.000 19.034 1.00 83.44 79 ALA A C 1
ATOM 636 O O . A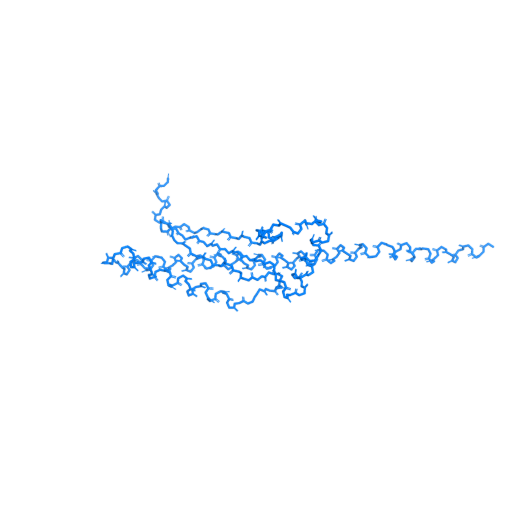LA A 1 79 ? -11.444 4.567 18.437 1.00 83.44 79 ALA A O 1
ATOM 637 N N . LYS A 1 80 ? -12.170 2.858 19.709 1.00 85.56 80 LYS A N 1
ATOM 638 C CA . LYS A 1 80 ? -10.862 2.191 19.810 1.00 85.56 80 LYS A CA 1
ATOM 639 C C . LYS A 1 80 ? -10.371 1.662 18.461 1.00 85.56 80 LYS A C 1
ATOM 641 O O . LYS A 1 80 ? -9.191 1.764 18.150 1.00 85.56 80 LYS A O 1
ATOM 646 N N . TYR A 1 81 ? -11.263 1.139 17.622 1.00 87.50 81 TYR A N 1
ATOM 647 C CA . TYR A 1 81 ? -10.906 0.709 16.267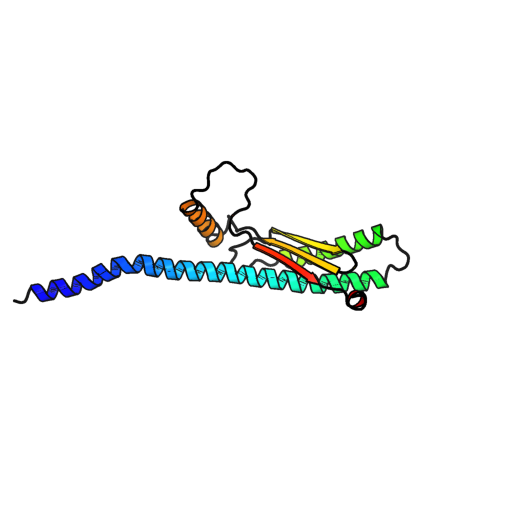 1.00 87.50 81 TYR A CA 1
ATOM 648 C C . TYR A 1 81 ? -10.421 1.867 15.398 1.00 87.50 81 TYR A C 1
ATOM 650 O O . TYR A 1 81 ? -9.447 1.706 14.669 1.00 87.50 81 TYR A O 1
ATOM 658 N N . LYS A 1 82 ? -11.036 3.051 15.507 1.00 87.06 82 LYS A N 1
ATOM 659 C CA . LYS A 1 82 ? -10.549 4.255 14.818 1.00 87.06 82 LYS A CA 1
ATOM 660 C C . LYS A 1 82 ? -9.152 4.662 15.286 1.00 87.06 82 LYS A C 1
ATOM 662 O O . LYS A 1 82 ? -8.345 5.074 14.458 1.00 87.06 82 LYS A O 1
ATOM 667 N N . GLU A 1 83 ? -8.851 4.527 16.575 1.00 87.31 83 GLU A N 1
ATOM 668 C CA . GLU A 1 83 ? -7.512 4.792 17.112 1.00 87.31 83 GLU A CA 1
ATOM 669 C C . GLU A 1 83 ? -6.463 3.844 16.514 1.00 87.31 83 GLU A C 1
ATOM 671 O O . GLU A 1 83 ? -5.434 4.303 16.017 1.00 87.31 83 GLU A O 1
ATOM 676 N N . ILE A 1 84 ? -6.770 2.542 16.454 1.00 86.88 84 ILE A N 1
ATOM 677 C CA . ILE A 1 84 ? -5.925 1.537 15.793 1.00 86.88 84 ILE A CA 1
ATOM 678 C C . ILE A 1 84 ? -5.724 1.902 14.318 1.00 86.88 84 ILE A C 1
ATOM 680 O O . ILE A 1 84 ? -4.592 1.940 13.841 1.00 86.88 84 ILE A O 1
ATOM 684 N N . CYS A 1 85 ? -6.794 2.244 13.592 1.00 86.50 85 CYS A N 1
ATOM 685 C CA . CYS A 1 85 ? -6.677 2.674 12.199 1.00 86.50 85 CYS A CA 1
ATOM 686 C C . CYS A 1 85 ? -5.733 3.873 12.041 1.00 86.50 85 CYS A C 1
ATOM 688 O O . CYS A 1 85 ? -4.880 3.872 11.158 1.00 86.50 85 CYS A O 1
ATOM 690 N N . ASN A 1 86 ? -5.865 4.888 12.897 1.00 87.56 86 ASN A N 1
ATOM 691 C CA . ASN A 1 86 ? -5.053 6.102 12.828 1.00 87.56 86 ASN A CA 1
ATOM 692 C C . ASN A 1 86 ? -3.575 5.837 13.138 1.00 87.56 86 ASN A C 1
ATOM 694 O O . ASN A 1 86 ? -2.710 6.453 12.516 1.00 87.56 86 ASN A O 1
ATOM 698 N N . LYS A 1 87 ? -3.285 4.906 14.054 1.00 90.06 87 LYS A N 1
ATOM 699 C CA . LYS A 1 87 ? -1.923 4.462 14.375 1.00 90.06 87 LYS A CA 1
ATOM 700 C C . LYS A 1 87 ? -1.220 3.914 13.132 1.00 90.06 87 LYS A C 1
ATOM 702 O O . LYS A 1 87 ? -0.158 4.408 12.780 1.00 90.06 87 LYS A O 1
ATOM 707 N N . TYR A 1 88 ? -1.848 2.971 12.431 1.00 86.25 88 TYR A N 1
ATOM 708 C CA . TYR A 1 88 ? -1.262 2.347 11.239 1.00 86.25 88 TYR A CA 1
ATOM 709 C C . TYR A 1 88 ? -1.304 3.237 9.986 1.00 86.25 88 TYR A C 1
ATOM 711 O O . TYR A 1 88 ? -0.471 3.077 9.103 1.00 86.25 88 TYR A O 1
ATOM 719 N N . LYS A 1 89 ? -2.239 4.195 9.890 1.00 83.69 89 LYS A N 1
ATOM 720 C CA . LYS A 1 89 ? -2.278 5.171 8.781 1.00 83.69 89 LYS A CA 1
ATOM 721 C C . LYS A 1 89 ? -1.138 6.188 8.810 1.00 83.69 89 LYS A C 1
ATOM 723 O O . LYS A 1 89 ? -0.897 6.843 7.800 1.00 83.69 89 LYS A O 1
ATOM 728 N N . LYS A 1 90 ? -0.497 6.383 9.964 1.00 78.19 90 LYS A N 1
ATOM 729 C CA . LYS A 1 90 ? 0.614 7.331 10.105 1.00 78.19 90 LYS A CA 1
ATOM 730 C C . LYS A 1 90 ? 1.879 6.835 9.402 1.00 78.19 90 LYS A C 1
ATOM 732 O O . LYS A 1 90 ? 2.705 7.652 8.996 1.00 78.19 90 LYS A O 1
ATOM 737 N N . ASP A 1 91 ? 2.010 5.523 9.248 1.00 76.25 91 ASP A N 1
ATOM 738 C CA . ASP A 1 91 ? 3.158 4.914 8.598 1.00 76.25 91 ASP A CA 1
ATOM 739 C C . ASP A 1 91 ? 3.018 5.050 7.079 1.00 76.25 91 ASP A C 1
ATOM 741 O O . ASP A 1 91 ? 2.000 4.689 6.487 1.00 76.25 91 ASP A O 1
ATOM 745 N N . SER A 1 92 ? 4.044 5.614 6.440 1.00 78.19 92 SER A N 1
ATOM 746 C CA . SER A 1 92 ? 4.110 5.667 4.979 1.00 78.19 92 SER A CA 1
ATOM 747 C C . SER A 1 92 ? 4.379 4.272 4.416 1.00 78.19 92 SER A C 1
ATOM 749 O O . SER A 1 92 ? 5.059 3.452 5.044 1.00 78.19 92 SER A O 1
ATOM 751 N N . LEU A 1 93 ? 3.842 4.002 3.226 1.00 85.19 93 LEU A N 1
ATOM 752 C CA . LEU A 1 93 ? 4.133 2.758 2.525 1.00 85.19 93 LEU A CA 1
ATOM 753 C C . LEU A 1 93 ? 5.568 2.779 1.981 1.00 85.19 93 LEU A C 1
ATOM 755 O O . LEU A 1 93 ? 6.110 3.843 1.688 1.00 85.19 93 LEU A O 1
ATOM 759 N N . ILE A 1 94 ? 6.192 1.605 1.888 1.00 86.69 94 ILE A N 1
ATOM 760 C CA . ILE A 1 94 ? 7.620 1.446 1.573 1.00 86.69 94 ILE A CA 1
ATOM 761 C C . ILE A 1 94 ? 7.976 2.053 0.217 1.00 86.69 94 ILE A C 1
ATOM 763 O O . ILE A 1 94 ? 9.006 2.713 0.093 1.00 86.69 94 ILE A O 1
ATOM 767 N N . SER A 1 95 ? 7.161 1.791 -0.803 1.00 85.12 95 SER A N 1
ATOM 768 C CA . SER A 1 95 ? 7.445 2.208 -2.176 1.00 85.12 95 SER A CA 1
ATOM 769 C C . SER A 1 95 ? 6.555 3.345 -2.668 1.00 85.12 95 SER A C 1
ATOM 771 O O . SER A 1 95 ? 6.816 3.892 -3.736 1.00 85.12 95 SER A O 1
ATOM 773 N N . ASP A 1 96 ? 5.543 3.731 -1.884 1.00 87.56 96 ASP A N 1
ATOM 774 C CA . ASP A 1 96 ? 4.627 4.836 -2.187 1.00 87.56 96 ASP A CA 1
ATOM 775 C C . ASP A 1 96 ? 3.948 4.695 -3.566 1.00 87.56 96 ASP A C 1
ATOM 777 O O . ASP A 1 96 ? 3.609 5.677 -4.227 1.00 87.56 96 ASP A O 1
ATOM 781 N N . VAL A 1 97 ? 3.780 3.455 -4.038 1.00 88.38 97 VAL A N 1
ATOM 782 C CA . VAL A 1 97 ? 3.036 3.136 -5.264 1.00 88.38 97 VAL A CA 1
ATOM 783 C C . VAL A 1 97 ? 1.545 3.283 -4.999 1.00 88.38 97 VAL A C 1
ATOM 785 O O . VAL A 1 97 ? 0.801 3.776 -5.850 1.00 88.38 97 VAL A O 1
ATOM 788 N N . TYR A 1 98 ? 1.119 2.891 -3.802 1.00 89.06 98 TYR A N 1
ATOM 789 C CA . TYR A 1 98 ? -0.250 3.016 -3.326 1.00 89.06 98 TYR A CA 1
ATOM 790 C C . TYR A 1 98 ? -0.351 4.050 -2.210 1.00 89.06 98 TYR A C 1
ATOM 792 O O . TYR A 1 98 ? 0.638 4.449 -1.603 1.00 89.06 98 TYR A O 1
ATOM 800 N N . THR A 1 99 ? -1.574 4.482 -1.919 1.00 87.12 99 THR A N 1
ATOM 801 C CA . THR A 1 99 ? -1.880 5.255 -0.712 1.00 87.12 99 THR A CA 1
ATOM 802 C C . THR A 1 99 ? -2.745 4.440 0.231 1.00 87.12 99 THR A C 1
ATOM 804 O O . THR A 1 99 ? -3.564 3.626 -0.194 1.00 87.12 99 THR A O 1
ATOM 807 N N . MET A 1 100 ? -2.595 4.681 1.533 1.00 82.94 100 MET A N 1
ATOM 808 C CA . MET A 1 100 ? -3.466 4.093 2.545 1.00 82.94 100 MET A CA 1
ATOM 809 C C . MET A 1 100 ? -4.847 4.766 2.487 1.00 82.94 100 MET A C 1
ATOM 811 O O . MET A 1 100 ? -5.094 5.773 3.154 1.00 82.94 100 MET A O 1
ATOM 815 N N . GLY A 1 101 ? -5.739 4.232 1.655 1.00 83.62 101 GLY A N 1
ATOM 816 C CA . GLY A 1 101 ? -7.072 4.779 1.429 1.00 83.62 101 GLY A CA 1
ATOM 817 C C . GLY A 1 101 ? -8.062 4.435 2.545 1.00 83.62 101 GLY A C 1
ATOM 818 O O . GLY A 1 101 ? -7.899 4.780 3.728 1.00 83.62 101 GLY A O 1
ATOM 819 N N . ASP A 1 102 ? -9.145 3.775 2.152 1.00 85.06 102 ASP A N 1
ATOM 820 C CA . ASP A 1 102 ? -10.252 3.426 3.029 1.00 85.06 102 ASP A CA 1
ATOM 821 C C . ASP A 1 102 ? -9.877 2.223 3.908 1.00 85.06 102 ASP A C 1
ATOM 823 O O . ASP A 1 102 ? -9.952 1.068 3.498 1.00 85.06 102 ASP A O 1
ATOM 827 N N . PHE A 1 103 ? -9.475 2.502 5.148 1.00 87.62 103 PHE A N 1
ATOM 828 C CA . PHE A 1 103 ? -9.167 1.489 6.156 1.00 87.62 103 PHE A CA 1
ATOM 829 C C . PHE A 1 103 ? -10.255 1.473 7.229 1.00 87.62 103 PHE A C 1
ATOM 831 O O . PHE A 1 103 ? -10.443 2.449 7.962 1.00 87.62 103 PHE A O 1
ATOM 838 N N . LYS A 1 104 ? -10.992 0.362 7.296 1.00 88.25 104 LYS A N 1
ATOM 839 C CA . LYS A 1 104 ? -12.124 0.164 8.201 1.00 88.25 104 LYS A CA 1
ATOM 840 C C . LYS A 1 104 ? -11.990 -1.172 8.925 1.00 88.25 104 LYS A C 1
ATOM 842 O O . LYS A 1 104 ? -11.747 -2.205 8.304 1.00 88.25 104 LYS A O 1
ATOM 847 N N . ILE A 1 105 ? -12.205 -1.140 10.235 1.00 86.38 105 ILE A N 1
ATOM 848 C CA . ILE A 1 105 ? -12.318 -2.326 11.084 1.00 86.38 105 ILE A CA 1
ATOM 849 C C . ILE A 1 105 ? -13.768 -2.402 11.550 1.00 86.38 105 ILE A C 1
ATOM 851 O O . ILE A 1 105 ? -14.309 -1.442 12.097 1.00 86.38 105 ILE A O 1
ATOM 855 N N . THR A 1 106 ? -14.402 -3.540 11.309 1.00 83.44 106 THR A N 1
ATOM 856 C CA . THR A 1 106 ? -15.785 -3.821 11.700 1.00 83.44 106 THR A CA 1
ATOM 857 C C . THR A 1 106 ? -15.805 -5.073 12.557 1.00 83.44 106 THR A C 1
ATOM 859 O O . THR A 1 106 ? -15.065 -6.013 12.275 1.00 83.44 106 THR A O 1
ATOM 862 N N . SER A 1 107 ? -16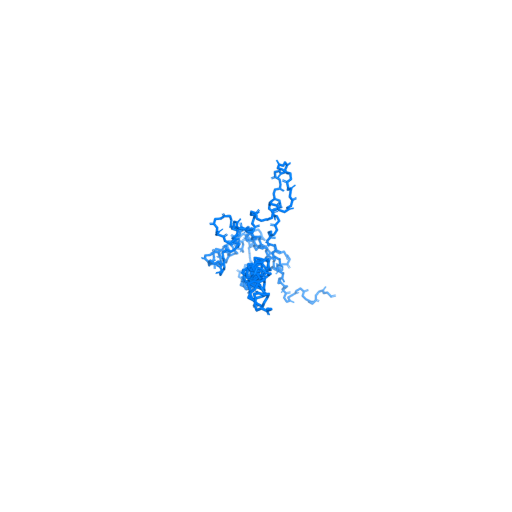.641 -5.098 13.594 1.00 77.75 107 SER A N 1
ATOM 863 C CA . SER A 1 107 ? -16.907 -6.328 14.338 1.00 77.75 107 SER A CA 1
ATOM 864 C C . SER A 1 107 ? -18.312 -6.814 14.020 1.00 77.75 107 SER A C 1
ATOM 866 O O . SER A 1 107 ? -19.259 -6.027 14.063 1.00 77.75 107 SER A O 1
ATOM 868 N N . LYS A 1 108 ? -18.432 -8.093 13.668 1.00 72.81 108 LYS A N 1
ATOM 869 C CA . LYS A 1 108 ? -19.707 -8.767 13.431 1.00 72.81 108 LYS A CA 1
ATOM 870 C C . LYS A 1 108 ? -19.660 -10.101 14.164 1.00 72.81 108 LYS A C 1
ATOM 872 O O . LYS A 1 108 ? -18.748 -10.877 13.914 1.00 72.81 108 LYS A O 1
ATOM 877 N N . ASP A 1 109 ? -20.621 -10.336 15.053 1.00 67.06 109 ASP A N 1
ATOM 878 C CA . ASP A 1 109 ? -20.747 -11.588 15.814 1.00 67.06 109 ASP A CA 1
ATOM 879 C C . ASP A 1 109 ? -19.460 -11.970 16.574 1.00 67.06 109 ASP A C 1
ATOM 881 O O . ASP A 1 109 ? -19.034 -13.117 16.559 1.00 67.06 109 ASP A O 1
ATOM 885 N N . ASP A 1 110 ? -18.817 -10.986 17.213 1.00 70.12 110 ASP A N 1
ATOM 886 C CA . ASP A 1 110 ? -17.508 -11.077 17.884 1.00 70.12 110 ASP A CA 1
ATOM 887 C C . ASP A 1 110 ? -16.288 -11.372 16.988 1.00 70.12 110 ASP A C 1
ATOM 889 O O . ASP A 1 110 ? -15.153 -11.260 17.460 1.00 70.12 110 ASP A O 1
ATOM 893 N N . ASP A 1 111 ? -16.484 -11.653 15.701 1.00 79.50 111 ASP A N 1
ATOM 894 C CA . ASP A 1 111 ? -15.398 -11.699 14.727 1.00 79.50 111 ASP A CA 1
ATOM 895 C C . ASP A 1 111 ? -14.951 -10.277 14.368 1.00 79.50 111 ASP A C 1
ATOM 897 O O . ASP A 1 111 ? -15.737 -9.320 14.371 1.00 79.50 111 ASP A O 1
ATOM 901 N N . VAL A 1 112 ? -13.673 -10.135 14.021 1.00 84.12 112 VAL A N 1
ATOM 902 C CA . VAL A 1 112 ? -13.090 -8.871 13.563 1.00 84.12 112 VAL A CA 1
ATOM 903 C C . VAL A 1 112 ? -12.818 -8.966 12.070 1.00 84.12 112 VAL A C 1
ATOM 905 O O . VAL A 1 112 ? -12.079 -9.836 11.619 1.00 84.12 112 VAL A O 1
ATOM 908 N N . LEU A 1 113 ? -13.399 -8.052 11.297 1.00 86.88 113 LEU A N 1
ATOM 909 C CA . LEU A 1 113 ? -13.182 -7.918 9.863 1.00 86.88 113 LEU A CA 1
ATOM 910 C C . LEU A 1 113 ? -12.481 -6.594 9.574 1.00 86.88 113 LEU A C 1
ATOM 912 O O . LEU A 1 113 ? -13.024 -5.516 9.822 1.00 86.88 113 LEU A O 1
ATOM 916 N N . VAL A 1 114 ? -11.293 -6.695 8.997 1.00 88.75 114 VAL A N 1
ATOM 917 C CA . VAL A 1 114 ? -10.489 -5.575 8.527 1.00 88.75 114 VAL A CA 1
ATOM 918 C C . VAL A 1 114 ? -10.617 -5.470 7.016 1.00 88.75 114 VAL A C 1
ATOM 920 O O . VAL A 1 114 ? -10.417 -6.454 6.306 1.00 88.75 114 VAL A O 1
ATOM 923 N N . LYS A 1 115 ? -10.944 -4.275 6.525 1.00 90.94 115 LYS A N 1
ATOM 924 C CA . LYS A 1 115 ? -10.959 -3.931 5.102 1.00 90.94 115 LYS A CA 1
ATOM 925 C C . LYS A 1 115 ? -10.015 -2.767 4.857 1.00 90.94 115 LYS A C 1
ATOM 927 O O . LYS A 1 115 ? -10.160 -1.722 5.491 1.00 90.94 115 LYS A O 1
ATOM 932 N N . ILE A 1 116 ? -9.084 -2.952 3.932 1.00 89.62 116 ILE A N 1
ATOM 933 C CA . ILE A 1 116 ? -8.173 -1.910 3.467 1.00 89.62 116 ILE A CA 1
ATOM 934 C C . ILE A 1 116 ? -8.354 -1.777 1.962 1.00 89.62 116 ILE A C 1
ATOM 936 O O . ILE A 1 116 ? -8.122 -2.728 1.219 1.00 89.62 116 ILE A O 1
ATOM 940 N N . ASN A 1 117 ? -8.779 -0.597 1.532 1.00 89.69 117 ASN A N 1
ATOM 941 C CA . ASN A 1 117 ? -8.739 -0.167 0.147 1.00 89.69 117 ASN A CA 1
ATOM 942 C C . ASN A 1 117 ? -7.559 0.796 -0.012 1.00 89.69 117 ASN A C 1
ATOM 944 O O . ASN A 1 117 ? -7.477 1.800 0.698 1.00 89.69 117 ASN A O 1
ATOM 948 N N . ALA A 1 118 ? -6.640 0.462 -0.908 1.00 88.94 118 ALA A N 1
ATOM 949 C CA . ALA A 1 118 ? -5.447 1.240 -1.180 1.00 88.94 118 ALA A CA 1
ATOM 950 C C . ALA A 1 118 ? -5.393 1.574 -2.678 1.00 88.94 118 ALA A C 1
ATOM 952 O O . ALA A 1 118 ? -5.032 0.707 -3.481 1.00 88.94 118 ALA A O 1
ATOM 953 N N . PRO A 1 119 ? -5.787 2.799 -3.068 1.00 88.25 119 PRO A N 1
ATOM 954 C CA . PRO A 1 119 ? -5.728 3.223 -4.455 1.00 88.25 119 PRO A CA 1
ATOM 955 C C . PRO A 1 119 ? -4.308 3.628 -4.853 1.00 88.25 119 PRO A C 1
ATOM 957 O O . PRO A 1 119 ? -3.490 3.994 -3.999 1.00 88.25 119 PRO A O 1
ATOM 960 N N . LEU A 1 120 ? -4.027 3.598 -6.159 1.00 86.00 120 LEU A N 1
ATOM 961 C CA . LEU A 1 120 ? -2.756 4.082 -6.711 1.00 86.00 120 LEU A CA 1
ATOM 962 C C . LEU A 1 120 ? -2.464 5.523 -6.268 1.00 86.00 120 LEU A C 1
ATOM 964 O O . LEU A 1 120 ? -3.338 6.398 -6.293 1.00 86.00 120 LEU A O 1
ATOM 968 N N . ASN A 1 121 ? -1.212 5.783 -5.893 1.00 87.12 121 ASN A N 1
ATOM 969 C CA . ASN A 1 121 ? -0.762 7.114 -5.520 1.00 87.12 121 ASN A CA 1
ATOM 970 C C . ASN A 1 121 ? -0.499 7.973 -6.765 1.00 87.12 121 ASN A C 1
ATOM 972 O O . ASN A 1 121 ? 0.592 7.964 -7.330 1.00 87.12 121 ASN A O 1
ATOM 976 N N . GLU A 1 122 ? -1.486 8.779 -7.159 1.00 82.88 122 GLU A N 1
ATOM 977 C CA . GLU A 1 122 ? -1.361 9.714 -8.290 1.00 82.88 122 GLU A CA 1
ATOM 978 C C . GLU A 1 122 ? -0.318 10.823 -8.065 1.00 82.88 122 GLU A C 1
ATOM 980 O O . GLU A 1 122 ? 0.099 11.471 -9.022 1.00 82.88 122 GLU A O 1
ATOM 985 N N . LYS A 1 123 ? 0.116 11.060 -6.820 1.00 84.50 123 LYS A N 1
ATOM 986 C CA . LYS A 1 123 ? 1.137 12.069 -6.495 1.00 84.50 123 LYS A CA 1
ATOM 987 C C . LYS A 1 123 ? 2.558 11.512 -6.555 1.00 84.50 123 LYS A C 1
ATOM 989 O O . LYS A 1 123 ? 3.497 12.286 -6.723 1.00 84.50 123 LYS A O 1
ATOM 994 N N . SER A 1 124 ? 2.720 10.199 -6.401 1.00 86.50 124 SER A N 1
ATOM 995 C CA . SER A 1 124 ? 4.017 9.529 -6.486 1.00 86.50 124 SER A CA 1
ATOM 996 C C . SER A 1 124 ? 4.411 9.301 -7.940 1.00 86.50 124 SER A C 1
ATOM 998 O O . SER A 1 124 ? 3.570 9.031 -8.799 1.00 86.50 124 SER A O 1
ATOM 1000 N N . VAL A 1 125 ? 5.715 9.361 -8.220 1.00 87.94 125 VAL A N 1
ATOM 1001 C CA . VAL A 1 125 ? 6.260 9.075 -9.555 1.00 87.94 125 VAL A CA 1
ATOM 1002 C C . VAL A 1 125 ? 5.898 7.655 -9.988 1.00 87.94 125 VAL A C 1
ATOM 1004 O O . VAL A 1 125 ? 5.507 7.448 -11.138 1.00 87.94 125 VAL A O 1
ATOM 1007 N N . LEU A 1 126 ? 5.978 6.684 -9.072 1.00 86.88 126 LEU A N 1
ATOM 1008 C CA . LEU A 1 126 ? 5.723 5.285 -9.401 1.00 86.88 126 LEU A CA 1
ATOM 1009 C C . LEU A 1 126 ? 4.235 5.037 -9.680 1.00 86.88 126 LEU A C 1
ATOM 1011 O O . LEU A 1 126 ? 3.893 4.471 -10.720 1.00 86.88 126 LEU A O 1
ATOM 1015 N N . GLY A 1 127 ? 3.354 5.524 -8.800 1.00 85.19 127 GLY A N 1
ATOM 1016 C CA . GLY A 1 127 ? 1.905 5.386 -8.960 1.00 85.19 127 GLY A CA 1
ATOM 1017 C C . GLY A 1 127 ? 1.369 6.130 -10.189 1.00 85.19 127 GLY A C 1
ATOM 1018 O O . GLY A 1 127 ? 0.590 5.566 -10.960 1.00 85.19 127 GLY A O 1
ATOM 1019 N N . ASN A 1 128 ? 1.850 7.351 -10.451 1.00 87.00 128 ASN A N 1
ATOM 1020 C CA . ASN A 1 128 ? 1.465 8.112 -11.641 1.00 87.00 128 ASN A CA 1
ATOM 1021 C C . ASN A 1 128 ? 1.934 7.443 -12.946 1.00 87.00 128 ASN A C 1
ATOM 1023 O O . ASN A 1 128 ? 1.193 7.413 -13.931 1.00 87.00 128 ASN A O 1
ATOM 1027 N N . THR A 1 129 ? 3.139 6.861 -12.959 1.00 86.75 129 THR A N 1
ATOM 1028 C CA . THR A 1 129 ? 3.661 6.148 -14.139 1.00 86.75 129 THR A CA 1
ATOM 1029 C C . THR A 1 129 ? 2.813 4.917 -14.459 1.00 86.75 129 THR A C 1
ATOM 1031 O O . THR A 1 129 ? 2.439 4.725 -15.614 1.00 86.75 129 THR A O 1
ATOM 1034 N N . ILE A 1 130 ? 2.443 4.121 -13.450 1.00 85.06 130 ILE A N 1
ATOM 1035 C CA . ILE A 1 130 ? 1.568 2.949 -13.626 1.00 85.06 130 ILE A CA 1
ATOM 1036 C C . ILE A 1 130 ? 0.193 3.371 -14.159 1.00 85.06 130 ILE A C 1
ATOM 1038 O O . ILE A 1 130 ? -0.280 2.800 -15.141 1.00 85.06 130 ILE A O 1
ATOM 1042 N N . ASN A 1 131 ? -0.416 4.405 -13.571 1.00 84.06 131 ASN A N 1
ATOM 1043 C CA . ASN A 1 131 ? -1.706 4.933 -14.018 1.00 84.06 131 ASN A CA 1
ATOM 1044 C C . ASN A 1 131 ? -1.647 5.430 -15.474 1.00 84.06 131 ASN A C 1
ATOM 1046 O O . ASN A 1 131 ? -2.509 5.112 -16.289 1.00 84.06 131 ASN A O 1
ATOM 1050 N N . THR A 1 132 ? -0.595 6.169 -15.833 1.00 85.38 132 THR A N 1
ATOM 1051 C CA . THR A 1 132 ? -0.400 6.684 -17.198 1.00 85.38 132 THR A CA 1
ATOM 1052 C C . THR A 1 132 ? -0.233 5.554 -18.214 1.00 85.38 132 THR A C 1
ATOM 1054 O O . THR A 1 132 ? -0.857 5.587 -19.274 1.00 85.38 132 THR A O 1
ATOM 1057 N N . LEU A 1 133 ? 0.574 4.537 -17.892 1.00 84.50 133 LEU A N 1
ATOM 1058 C CA . LEU A 1 133 ? 0.762 3.371 -18.757 1.00 84.50 133 LEU A CA 1
ATOM 1059 C C . LEU A 1 133 ? -0.542 2.594 -18.936 1.00 84.50 133 LEU A C 1
ATOM 1061 O O . LEU A 1 133 ? -0.871 2.224 -20.061 1.00 84.50 133 LEU A O 1
ATOM 1065 N N . TRP A 1 134 ? -1.312 2.394 -17.865 1.00 81.69 134 TRP A N 1
ATOM 1066 C CA . TRP A 1 134 ? -2.618 1.751 -17.971 1.00 81.69 134 TRP A CA 1
ATOM 1067 C C . TRP A 1 134 ? -3.543 2.516 -18.915 1.00 81.69 134 TRP A C 1
ATOM 1069 O O . TRP A 1 134 ? -4.058 1.931 -19.862 1.00 81.69 134 TRP A O 1
ATOM 1079 N N . ASN A 1 135 ? -3.670 3.831 -18.735 1.00 80.31 135 ASN A N 1
ATOM 1080 C CA . ASN A 1 135 ? -4.519 4.663 -19.589 1.00 80.31 135 ASN A CA 1
ATOM 1081 C C . ASN A 1 135 ? -4.077 4.624 -21.065 1.00 80.31 135 ASN A C 1
ATOM 1083 O O . ASN A 1 135 ? -4.918 4.648 -21.964 1.00 80.31 135 ASN A O 1
ATOM 1087 N N . PHE A 1 136 ? -2.769 4.518 -21.323 1.00 83.00 136 PHE A N 1
ATOM 1088 C CA . PHE A 1 136 ? -2.218 4.377 -22.673 1.00 83.00 136 PHE A CA 1
ATOM 1089 C C . PHE A 1 136 ? -2.591 3.038 -23.332 1.00 83.00 136 PHE A C 1
ATOM 1091 O O . PHE A 1 136 ? -2.961 3.018 -24.507 1.00 83.00 136 PHE A O 1
ATOM 1098 N N . PHE A 1 137 ? -2.523 1.922 -22.596 1.00 77.75 137 PHE A N 1
ATOM 1099 C CA . PHE A 1 137 ? -2.806 0.586 -23.137 1.00 77.75 137 PHE A CA 1
ATOM 1100 C C . PHE A 1 137 ? -4.294 0.214 -23.134 1.00 77.75 137 PHE A C 1
ATOM 1102 O O . PHE A 1 137 ? -4.754 -0.463 -24.053 1.00 77.75 137 PHE A O 1
ATOM 1109 N N . ALA A 1 138 ? -5.053 0.642 -22.126 1.00 74.56 138 ALA A N 1
ATOM 1110 C CA . ALA A 1 138 ? -6.431 0.210 -21.905 1.00 74.56 138 ALA A CA 1
ATOM 1111 C C . ALA A 1 138 ? -7.459 0.911 -22.809 1.00 74.56 138 ALA A C 1
ATOM 1113 O O . ALA A 1 138 ? -8.613 0.489 -22.840 1.00 74.56 138 ALA A O 1
ATOM 1114 N N . LYS A 1 139 ? -7.062 1.957 -23.558 1.00 61.91 139 LYS A N 1
ATOM 1115 C CA . LYS A 1 139 ? -7.946 2.784 -24.408 1.00 61.91 139 LYS A CA 1
ATOM 1116 C C . LYS A 1 139 ? -9.288 3.063 -23.711 1.00 61.91 139 LYS A C 1
ATOM 1118 O O . LYS A 1 139 ? -10.366 2.858 -24.274 1.00 61.91 139 LYS A O 1
ATOM 1123 N N . GLU A 1 140 ? -9.201 3.449 -22.442 1.00 56.78 140 GLU A N 1
ATOM 1124 C CA . GLU A 1 140 ? -10.349 3.527 -21.550 1.00 56.78 140 GLU A CA 1
ATOM 1125 C C . GLU A 1 140 ? -11.190 4.753 -21.936 1.00 56.78 140 GLU A C 1
ATOM 1127 O O . GLU A 1 140 ? -10.706 5.885 -21.946 1.00 56.78 140 GLU A O 1
ATOM 1132 N N . ASN A 1 141 ? -12.434 4.517 -22.370 1.00 51.12 141 ASN A N 1
ATOM 1133 C CA . ASN A 1 141 ? -13.347 5.583 -22.775 1.00 51.12 141 ASN A CA 1
ATOM 1134 C C . ASN A 1 141 ? -13.731 6.413 -21.543 1.00 51.12 141 ASN A C 1
ATOM 1136 O O . ASN A 1 141 ? -14.286 5.902 -20.576 1.00 51.12 141 ASN A O 1
ATOM 1140 N N . GLU A 1 142 ? -13.458 7.710 -21.630 1.00 54.53 142 GLU A N 1
ATOM 1141 C CA . GLU A 1 142 ? -13.613 8.765 -20.624 1.00 54.53 142 GLU A CA 1
ATOM 1142 C C . GLU A 1 142 ? -15.084 9.065 -20.239 1.00 54.53 142 GLU A C 1
ATOM 1144 O O . GLU A 1 142 ? -15.518 10.214 -20.285 1.00 54.53 142 GLU A O 1
ATOM 1149 N N . LYS A 1 143 ? -15.911 8.057 -19.919 1.00 47.12 143 LYS A N 1
ATOM 1150 C CA . LYS A 1 143 ? -17.339 8.261 -19.596 1.00 47.12 143 LYS A CA 1
ATOM 1151 C C . LYS A 1 143 ? -17.933 7.329 -18.539 1.00 47.12 143 LYS A C 1
ATOM 1153 O O . LYS A 1 143 ? -19.129 7.056 -18.594 1.00 47.12 143 LYS A O 1
ATOM 1158 N N . ASP A 1 144 ? -17.167 6.915 -17.534 1.00 46.47 144 ASP A N 1
ATOM 1159 C CA . ASP A 1 144 ? -17.795 6.360 -16.334 1.00 46.47 144 ASP A CA 1
AT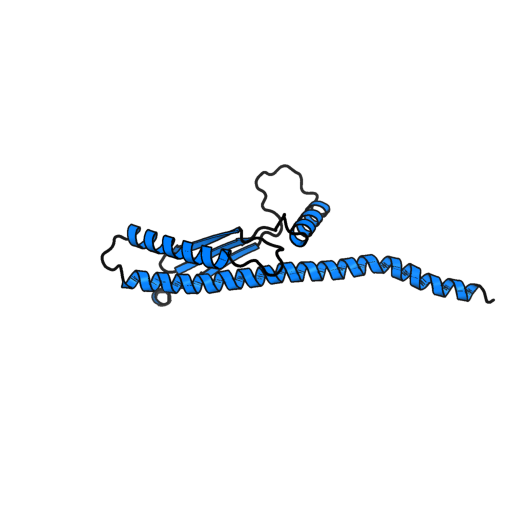OM 1160 C C . ASP A 1 144 ? -17.265 7.005 -15.051 1.00 46.47 144 ASP A C 1
ATOM 1162 O O . ASP A 1 144 ? -16.084 6.943 -14.712 1.00 46.47 144 ASP A O 1
ATOM 1166 N N . ASN A 1 145 ? -18.171 7.679 -14.342 1.00 48.41 145 ASN A N 1
ATOM 1167 C CA . ASN A 1 145 ? -17.897 8.401 -13.096 1.00 48.41 145 ASN A CA 1
ATOM 1168 C C . ASN A 1 145 ? -17.652 7.445 -11.919 1.00 48.41 145 ASN A C 1
ATOM 1170 O O . ASN A 1 145 ? -17.336 7.882 -10.813 1.00 48.41 145 ASN A O 1
ATOM 1174 N N . ASN A 1 146 ? -17.790 6.140 -12.154 1.00 47.50 146 ASN A N 1
ATOM 1175 C CA . ASN A 1 146 ? -17.448 5.089 -11.220 1.00 47.50 146 ASN A CA 1
ATOM 1176 C C . ASN A 1 146 ? -16.058 4.541 -11.571 1.00 47.50 146 ASN A C 1
ATOM 1178 O O . ASN A 1 146 ? -15.923 3.443 -12.104 1.00 47.50 146 ASN A O 1
ATOM 1182 N N . LYS A 1 147 ? -15.021 5.351 -11.310 1.00 50.34 147 LYS A N 1
ATOM 1183 C CA . LYS A 1 147 ? -13.611 4.961 -11.450 1.00 50.34 147 LYS A CA 1
ATOM 1184 C C . LYS A 1 147 ? -13.293 3.825 -10.472 1.00 50.34 147 LYS A C 1
ATOM 1186 O O . LYS A 1 147 ? -12.722 4.068 -9.412 1.00 50.34 147 LYS A O 1
ATOM 1191 N N . VAL A 1 148 ? -13.624 2.586 -10.823 1.00 49.72 148 VAL A N 1
ATOM 1192 C CA . VAL A 1 148 ? -12.857 1.438 -10.337 1.00 49.72 148 VAL A CA 1
ATOM 1193 C C . VAL A 1 148 ? -11.531 1.538 -11.070 1.00 49.72 148 VAL A C 1
ATOM 1195 O O . VAL A 1 148 ? -11.410 1.106 -12.213 1.00 49.72 148 VAL A O 1
ATOM 1198 N N . ARG A 1 149 ? -10.575 2.243 -10.463 1.00 59.50 149 ARG A N 1
ATOM 1199 C CA . ARG A 1 149 ? -9.266 2.450 -11.071 1.00 59.50 149 ARG A CA 1
ATOM 1200 C C . ARG A 1 149 ? -8.616 1.077 -11.160 1.00 59.50 149 ARG A C 1
ATOM 1202 O O . ARG A 1 149 ? -8.563 0.341 -10.171 1.00 59.50 149 ARG A O 1
ATOM 1209 N N . ALA A 1 150 ? -8.186 0.695 -12.357 1.00 59.97 150 ALA A N 1
ATOM 1210 C CA . ALA A 1 150 ? -7.435 -0.535 -12.515 1.00 59.97 150 ALA A CA 1
ATOM 1211 C C . ALA A 1 150 ? -6.251 -0.530 -11.533 1.00 59.97 150 ALA A C 1
ATOM 1213 O O . ALA A 1 150 ? -5.605 0.499 -11.342 1.00 59.97 150 ALA A O 1
ATOM 1214 N N . PHE A 1 151 ? -5.998 -1.686 -10.914 1.00 74.50 151 PHE A N 1
ATOM 1215 C CA . PHE A 1 151 ? -4.955 -1.936 -9.909 1.00 74.50 151 PHE A CA 1
ATOM 1216 C C . PHE A 1 151 ? -5.211 -1.481 -8.466 1.00 74.50 151 PHE A C 1
ATOM 1218 O O . PHE A 1 151 ? -4.326 -1.680 -7.640 1.00 74.50 151 PHE A O 1
ATOM 1225 N N . ASP A 1 152 ? -6.392 -0.980 -8.098 1.00 82.00 152 ASP A N 1
ATOM 1226 C CA . ASP A 1 152 ? -6.676 -0.712 -6.679 1.00 82.00 152 ASP A CA 1
ATOM 1227 C C . ASP A 1 152 ? -6.574 -1.989 -5.819 1.00 82.00 152 ASP A C 1
ATOM 1229 O O . ASP A 1 152 ? -7.227 -3.009 -6.075 1.00 82.00 152 ASP A O 1
ATOM 1233 N N . ILE A 1 153 ? -5.783 -1.922 -4.745 1.00 84.94 153 ILE A N 1
ATOM 1234 C CA . ILE A 1 153 ? -5.608 -3.043 -3.822 1.00 84.94 153 ILE A CA 1
ATOM 1235 C C . ILE A 1 153 ? -6.769 -3.059 -2.829 1.00 84.94 153 ILE A C 1
ATOM 1237 O O . ILE A 1 153 ? -7.021 -2.090 -2.114 1.00 84.94 153 ILE A O 1
ATOM 1241 N N . ASN A 1 154 ? -7.451 -4.202 -2.739 1.00 89.25 154 ASN A N 1
ATOM 1242 C CA . ASN A 1 154 ? -8.513 -4.444 -1.768 1.00 89.25 154 ASN A CA 1
ATOM 1243 C C . ASN A 1 154 ? -8.157 -5.660 -0.911 1.00 89.25 154 ASN A C 1
ATOM 1245 O O . ASN A 1 154 ? -8.269 -6.799 -1.358 1.00 89.25 154 ASN A O 1
ATOM 1249 N N . ILE A 1 155 ? -7.745 -5.418 0.332 1.00 87.88 155 ILE A N 1
ATOM 1250 C CA . ILE A 1 155 ? -7.384 -6.468 1.287 1.00 87.88 155 ILE A CA 1
ATOM 1251 C C . ILE A 1 155 ? -8.510 -6.625 2.301 1.00 87.88 155 ILE A C 1
ATOM 1253 O O . ILE A 1 155 ? -8.984 -5.649 2.890 1.00 87.88 155 ILE A O 1
ATOM 1257 N N . GLN A 1 156 ? -8.930 -7.871 2.516 1.00 89.69 156 GLN A N 1
ATOM 1258 C CA . GLN A 1 156 ? -9.873 -8.237 3.565 1.00 89.69 156 GLN A CA 1
ATOM 1259 C C . GLN A 1 156 ? -9.247 -9.304 4.452 1.00 89.69 156 GLN A C 1
ATOM 1261 O O . GLN A 1 156 ? -8.806 -10.341 3.962 1.00 89.69 156 GLN A O 1
ATOM 1266 N N . TYR A 1 157 ? -9.228 -9.054 5.756 1.00 88.38 157 TYR A N 1
ATOM 1267 C CA . TYR A 1 157 ? -8.730 -10.006 6.736 1.00 88.38 157 TYR A CA 1
ATOM 1268 C C . TYR A 1 157 ? -9.771 -10.211 7.830 1.00 88.38 157 TYR A C 1
ATOM 1270 O O . TYR A 1 157 ? -10.252 -9.247 8.427 1.00 88.38 157 TYR A O 1
ATOM 1278 N N . LYS A 1 158 ? -10.130 -11.472 8.084 1.00 87.31 158 LYS A N 1
ATOM 1279 C CA . LYS A 1 158 ? -11.094 -11.860 9.114 1.00 87.31 158 LYS A CA 1
ATOM 1280 C C . LYS A 1 158 ? -10.375 -12.632 10.216 1.00 87.31 158 LYS A C 1
ATOM 1282 O O . LYS A 1 158 ? -9.727 -13.636 9.937 1.00 87.31 158 LYS A O 1
ATOM 1287 N N . MET A 1 159 ? -10.520 -12.180 11.456 1.00 84.50 159 MET A N 1
ATOM 1288 C CA . MET A 1 159 ? -10.033 -12.871 12.644 1.00 84.50 159 MET A CA 1
ATOM 1289 C C . MET A 1 159 ? -11.220 -13.423 13.431 1.00 84.50 159 MET A C 1
ATOM 1291 O O . MET A 1 159 ? -12.112 -12.666 13.818 1.00 84.50 159 MET A O 1
ATOM 1295 N N . TYR A 1 160 ? -11.226 -14.741 13.624 1.00 79.12 160 TYR A N 1
ATOM 1296 C CA . TYR A 1 160 ? -12.275 -15.454 14.346 1.00 79.12 160 TYR A CA 1
ATOM 1297 C C . TYR A 1 160 ? -12.040 -15.388 15.850 1.00 79.12 160 TYR A C 1
ATOM 1299 O O . TYR A 1 160 ? -10.901 -15.491 16.311 1.00 79.12 160 TYR A O 1
ATOM 1307 N N . ASN A 1 161 ? -13.120 -15.242 16.612 1.00 72.06 161 ASN A N 1
ATOM 1308 C CA . ASN A 1 161 ? -13.062 -15.382 18.061 1.00 72.06 161 ASN A CA 1
ATOM 1309 C C . ASN A 1 161 ? -13.103 -16.869 18.452 1.00 72.06 161 ASN A C 1
ATOM 1311 O O . ASN A 1 161 ? -13.980 -17.603 17.999 1.00 72.06 161 ASN A O 1
ATOM 1315 N N . GLU A 1 162 ? -12.204 -17.295 19.343 1.00 63.47 162 GLU A N 1
ATOM 1316 C CA . GLU A 1 162 ? -12.106 -18.675 19.847 1.00 63.47 162 GLU A CA 1
ATOM 1317 C C . GLU A 1 162 ? -13.444 -19.203 20.397 1.00 63.47 162 GLU A C 1
ATOM 1319 O O . GLU A 1 162 ? -13.778 -20.364 20.193 1.00 63.47 162 GLU A O 1
ATOM 1324 N N . LYS A 1 163 ? -14.285 -18.344 20.993 1.00 57.25 163 LYS A N 1
ATOM 1325 C CA . LYS A 1 163 ? -15.610 -18.741 21.519 1.00 57.25 163 LYS A CA 1
ATOM 1326 C C . LYS A 1 163 ? -16.622 -19.192 20.455 1.00 57.25 163 LYS A C 1
ATOM 1328 O O . LYS A 1 163 ? -17.609 -19.837 20.804 1.00 57.25 163 LYS A O 1
ATOM 1333 N N . ASN A 1 164 ? -16.428 -18.810 19.193 1.00 53.34 164 ASN A N 1
ATOM 1334 C CA . ASN A 1 164 ? -17.298 -19.206 18.081 1.00 53.34 164 ASN A CA 1
ATOM 1335 C C . ASN A 1 164 ? -16.772 -20.425 17.315 1.00 53.34 164 ASN A C 1
ATOM 1337 O O . ASN A 1 164 ? -17.507 -20.968 16.494 1.00 53.34 164 ASN A O 1
ATOM 1341 N N . VAL A 1 165 ? -15.540 -20.874 17.580 1.00 57.00 165 VAL A N 1
ATOM 1342 C CA . VAL A 1 165 ? -14.955 -22.043 16.903 1.00 57.00 165 VAL A CA 1
ATOM 1343 C C . VAL A 1 165 ? -15.663 -23.335 17.334 1.00 57.00 165 VAL A C 1
ATOM 1345 O O . VAL A 1 165 ? -15.890 -24.202 16.499 1.00 57.00 165 VAL A O 1
ATOM 1348 N N . ASP A 1 166 ? -16.139 -23.408 18.581 1.00 53.00 166 ASP A N 1
ATOM 1349 C CA . ASP A 1 166 ? -16.834 -24.580 19.146 1.00 53.00 166 ASP A CA 1
ATOM 1350 C C . ASP A 1 166 ? -18.322 -24.714 18.747 1.00 53.00 166 ASP A C 1
ATOM 1352 O O . ASP A 1 166 ? -19.013 -25.617 19.217 1.00 53.00 166 ASP A O 1
ATOM 1356 N N . LYS A 1 167 ? -18.862 -23.806 17.920 1.00 51.59 167 LYS A N 1
ATOM 1357 C CA . LYS A 1 167 ? -20.276 -23.825 17.479 1.00 51.59 167 LYS A CA 1
ATOM 1358 C C . LYS A 1 167 ? -20.484 -24.321 16.044 1.00 51.59 167 LYS A C 1
ATOM 1360 O O . LYS A 1 167 ? -21.605 -24.221 15.542 1.00 51.59 167 LYS A O 1
ATOM 1365 N N . THR A 1 168 ? -19.433 -24.820 15.399 1.00 45.59 168 THR A N 1
ATOM 1366 C CA . THR A 1 168 ? -19.478 -25.370 14.032 1.00 45.59 168 THR A CA 1
ATOM 1367 C C . THR A 1 168 ? -19.292 -26.875 14.078 1.00 45.59 168 THR A C 1
ATOM 1369 O O . THR A 1 168 ? -20.013 -27.567 13.329 1.00 45.59 168 THR A O 1
#

Sequence (168 aa):
MTEMKLMQKGQSMVEFSVIFPFFLFLVLAVAYFSFAFADYLQLTYIARDSAREAAIVSVSSQVNNKTRTENEKQQAREAKYKEICNKYKKDSLISDVYTMGDFKITSKDDDVLVKINAPLNEKSVLGNTINTLWNFFAKENEKDNNKVRAFDINIQYKMYNEKNVDKT